Protein AF-M0JNB5-F1 (afdb_monomer_lite)

Structure (mmCIF, N/CA/C/O backbone):
data_AF-M0JNB5-F1
#
_entry.id   AF-M0JNB5-F1
#
loop_
_atom_site.group_PDB
_atom_site.id
_atom_site.type_symbol
_atom_site.label_atom_id
_atom_site.label_alt_id
_atom_site.label_comp_id
_atom_site.label_asym_id
_atom_site.label_entity_id
_atom_site.label_seq_id
_atom_site.pdbx_PDB_ins_code
_atom_site.Cartn_x
_atom_site.Cartn_y
_atom_site.Cartn_z
_atom_site.occupancy
_atom_site.B_iso_or_equiv
_atom_site.auth_seq_id
_atom_site.auth_comp_id
_atom_site.auth_asym_id
_atom_site.auth_atom_id
_atom_site.pdbx_PDB_model_num
ATOM 1 N N . MET A 1 1 ? -18.465 4.168 11.936 1.00 46.94 1 MET A N 1
ATOM 2 C CA . MET A 1 1 ? -18.415 2.933 11.136 1.00 46.94 1 MET A CA 1
ATOM 3 C C . MET A 1 1 ? -16.996 2.446 11.278 1.00 46.94 1 MET A C 1
ATOM 5 O O . MET A 1 1 ? -16.100 3.207 10.943 1.00 46.94 1 MET A O 1
ATOM 9 N N . GLU A 1 2 ? -16.796 1.305 11.925 1.00 52.59 2 GLU A N 1
ATOM 10 C CA . GLU A 1 2 ? -15.482 0.664 11.944 1.00 52.59 2 GLU A CA 1
ATOM 11 C C . GLU A 1 2 ? -15.252 0.163 10.519 1.00 52.59 2 GLU A C 1
ATOM 13 O O . GLU A 1 2 ? -16.065 -0.601 10.000 1.00 52.59 2 GLU A O 1
ATOM 18 N N . VAL A 1 3 ? -14.272 0.740 9.828 1.00 64.19 3 VAL A N 1
ATOM 19 C CA . VAL A 1 3 ? -13.905 0.289 8.489 1.00 64.19 3 VAL A CA 1
ATOM 20 C C . VAL A 1 3 ? -13.095 -0.982 8.684 1.00 64.19 3 VAL A C 1
ATOM 22 O O . VAL A 1 3 ? -12.082 -0.961 9.383 1.00 64.19 3 VAL A O 1
ATOM 25 N N . ASP A 1 4 ? -13.542 -2.085 8.089 1.00 90.12 4 ASP A N 1
ATOM 26 C CA . ASP A 1 4 ? -12.730 -3.293 8.039 1.00 90.12 4 ASP A CA 1
ATOM 27 C C . ASP A 1 4 ? -11.461 -2.988 7.222 1.00 90.12 4 ASP A C 1
ATOM 29 O O . ASP A 1 4 ? -11.529 -2.538 6.073 1.00 90.12 4 ASP A O 1
ATOM 33 N N . LEU A 1 5 ? -10.284 -3.168 7.831 1.00 91.94 5 LEU A N 1
ATOM 34 C CA . LEU A 1 5 ? -9.007 -2.864 7.184 1.00 91.94 5 LEU A CA 1
ATOM 35 C C . LEU A 1 5 ? -8.784 -3.710 5.926 1.00 91.94 5 LEU A C 1
ATOM 37 O O . LEU A 1 5 ? -8.102 -3.248 5.007 1.00 91.94 5 LEU A O 1
ATOM 41 N N . LEU A 1 6 ? -9.334 -4.924 5.865 1.00 94.56 6 LEU A N 1
ATOM 42 C CA . LEU A 1 6 ? -9.266 -5.762 4.676 1.00 94.56 6 LEU A CA 1
ATOM 43 C C . LEU A 1 6 ? -10.093 -5.144 3.547 1.00 94.56 6 LEU A C 1
ATOM 45 O O . LEU A 1 6 ? -9.531 -4.878 2.481 1.00 94.56 6 LEU A O 1
ATOM 49 N N . ASP A 1 7 ? -11.360 -4.807 3.807 1.00 93.88 7 ASP A N 1
ATOM 50 C CA . ASP A 1 7 ? -12.240 -4.136 2.836 1.00 93.88 7 ASP A CA 1
ATOM 51 C C . ASP A 1 7 ? -11.614 -2.824 2.341 1.00 93.88 7 ASP A C 1
ATOM 53 O O . ASP A 1 7 ? -11.597 -2.520 1.141 1.00 93.88 7 ASP A O 1
ATOM 57 N N . PHE A 1 8 ? -11.024 -2.053 3.260 1.00 93.94 8 PHE A N 1
ATOM 58 C CA . PHE A 1 8 ? -10.293 -0.837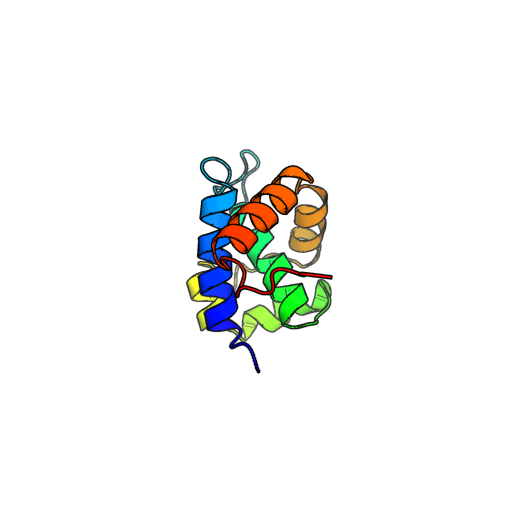 2.924 1.00 93.94 8 PHE A CA 1
ATOM 59 C C . PHE A 1 8 ? -9.127 -1.115 1.977 1.00 93.94 8 PHE A C 1
ATOM 61 O O . PHE A 1 8 ? -8.973 -0.422 0.969 1.00 93.94 8 PHE A O 1
ATOM 68 N N . VAL A 1 9 ? -8.283 -2.105 2.278 1.00 95.94 9 VAL A N 1
ATOM 69 C CA . VAL A 1 9 ? -7.106 -2.433 1.460 1.00 95.94 9 VAL A CA 1
ATOM 70 C C . VAL A 1 9 ? -7.526 -2.936 0.081 1.00 95.94 9 VAL A C 1
ATOM 72 O O . VAL A 1 9 ? -6.900 -2.552 -0.915 1.00 95.94 9 VAL A O 1
ATOM 75 N N . GLU A 1 10 ? -8.585 -3.737 -0.013 1.00 96.00 10 GLU A N 1
ATOM 76 C CA . GLU A 1 10 ? -9.132 -4.209 -1.288 1.00 96.00 10 GLU A CA 1
ATOM 77 C C . GLU A 1 10 ? -9.634 -3.048 -2.151 1.00 96.00 10 GLU A C 1
ATOM 79 O O . GLU A 1 10 ? -9.214 -2.897 -3.311 1.00 96.00 10 GLU A O 1
ATOM 84 N N . GLN A 1 11 ? -10.449 -2.165 -1.571 1.00 94.69 11 GLN A N 1
ATOM 85 C CA . GLN A 1 11 ? -10.980 -1.003 -2.276 1.00 94.69 11 GLN A CA 1
ATOM 86 C C . GLN A 1 11 ? -9.875 -0.013 -2.656 1.00 94.69 11 GLN A C 1
ATOM 88 O O . GLN A 1 11 ? -9.812 0.476 -3.791 1.00 94.69 11 GLN A O 1
ATOM 93 N N . CYS A 1 12 ? -8.947 0.247 -1.734 1.00 95.12 12 CYS A N 1
ATOM 94 C CA . CYS A 1 12 ? -7.796 1.111 -1.958 1.00 95.12 12 CYS A CA 1
ATOM 95 C C . CYS A 1 12 ? -6.918 0.565 -3.088 1.00 95.12 12 CYS A C 1
ATOM 97 O O . CYS A 1 12 ? -6.527 1.310 -3.988 1.00 95.12 12 CYS A O 1
ATOM 99 N N . ARG A 1 13 ? -6.657 -0.747 -3.120 1.00 96.38 13 ARG A N 1
ATOM 100 C CA . ARG A 1 13 ? -5.918 -1.396 -4.212 1.00 96.38 13 ARG A CA 1
ATOM 101 C C . ARG A 1 13 ? -6.586 -1.148 -5.561 1.00 96.38 13 ARG A C 1
ATOM 103 O O . ARG A 1 13 ? -5.875 -0.844 -6.524 1.00 96.38 13 ARG A O 1
ATOM 110 N N . HIS A 1 14 ? -7.909 -1.284 -5.657 1.00 95.19 14 HIS A N 1
ATOM 111 C CA . HIS A 1 14 ? -8.635 -1.022 -6.902 1.00 95.19 14 HIS A CA 1
ATOM 112 C C . HIS A 1 14 ? -8.473 0.441 -7.344 1.00 95.19 14 HIS A C 1
ATOM 114 O O . HIS A 1 14 ? -8.007 0.709 -8.456 1.00 95.19 14 HIS A O 1
ATOM 120 N N . LEU A 1 15 ? -8.746 1.375 -6.431 1.00 94.38 15 LEU A N 1
ATOM 121 C CA . LEU A 1 15 ? -8.621 2.820 -6.636 1.00 94.38 15 LEU A CA 1
ATOM 122 C C . LEU A 1 15 ? -7.223 3.242 -7.087 1.00 94.38 15 LEU A C 1
ATOM 124 O O . LEU A 1 15 ? -7.059 3.975 -8.063 1.00 94.38 15 LEU A O 1
ATOM 128 N N . VAL A 1 16 ? -6.194 2.759 -6.395 1.00 95.25 16 VAL A N 1
ATOM 129 C CA . VAL A 1 16 ? -4.796 3.082 -6.681 1.00 95.25 16 VAL A CA 1
ATOM 130 C C . VAL A 1 16 ? -4.382 2.547 -8.047 1.00 95.25 16 VAL A C 1
ATOM 132 O O . VAL A 1 16 ? -3.724 3.260 -8.808 1.00 95.25 16 VAL A O 1
ATOM 135 N N . LYS A 1 17 ? -4.762 1.312 -8.395 1.00 95.31 17 LYS A N 1
ATOM 136 C CA . LYS A 1 17 ? -4.455 0.750 -9.719 1.00 95.31 17 LYS A CA 1
ATOM 137 C C . LYS A 1 17 ? -5.143 1.542 -10.830 1.00 95.31 17 LYS A C 1
ATOM 139 O O . LYS A 1 17 ? -4.491 1.853 -11.827 1.00 95.31 17 LYS A O 1
ATOM 144 N N . GLN A 1 18 ? -6.401 1.932 -10.632 1.00 94.00 18 GLN A N 1
ATOM 145 C CA . GLN A 1 18 ? -7.131 2.790 -11.565 1.00 94.00 18 GLN A CA 1
ATOM 146 C C . GLN A 1 18 ? -6.461 4.167 -11.715 1.00 94.00 18 GLN A C 1
ATOM 148 O O . GLN A 1 18 ? -6.238 4.623 -12.834 1.00 94.00 18 GLN A O 1
ATOM 153 N N . ALA A 1 19 ? -6.078 4.804 -10.606 1.00 92.56 19 ALA A N 1
ATOM 154 C CA . ALA A 1 19 ? -5.448 6.125 -10.600 1.00 92.56 19 ALA A CA 1
ATOM 155 C C . ALA A 1 19 ? -4.048 6.134 -11.242 1.00 92.56 19 ALA A C 1
ATOM 157 O O . ALA A 1 19 ? -3.671 7.099 -11.908 1.00 92.56 19 ALA A O 1
ATOM 158 N N . LEU A 1 20 ? -3.260 5.073 -11.045 1.00 92.00 20 LEU A N 1
ATOM 159 C CA . LEU A 1 20 ? -1.902 4.975 -11.584 1.00 92.00 20 LEU A CA 1
ATOM 160 C C . LEU A 1 20 ? -1.867 4.505 -13.044 1.00 92.00 20 LEU A C 1
ATOM 162 O O . LEU A 1 20 ? -0.917 4.841 -13.761 1.00 92.00 20 LEU A O 1
ATOM 166 N N . GLY A 1 21 ? -2.851 3.720 -13.489 1.00 92.12 21 GLY A N 1
ATOM 167 C CA . GLY A 1 21 ? -2.884 3.133 -14.830 1.00 92.12 21 GLY A CA 1
ATOM 168 C C . GLY A 1 21 ? -1.566 2.430 -15.175 1.00 92.12 21 GLY A C 1
ATOM 169 O O . GLY A 1 21 ? -1.056 1.611 -14.410 1.00 92.12 21 GLY A O 1
ATOM 170 N N . LYS A 1 22 ? -0.942 2.817 -16.296 1.00 91.75 22 LYS A N 1
ATOM 171 C CA . LYS A 1 22 ? 0.357 2.273 -16.749 1.00 91.75 22 LYS A CA 1
ATOM 172 C C . LYS A 1 22 ? 1.526 2.482 -15.775 1.00 91.75 22 LYS A C 1
ATOM 174 O O . LYS A 1 22 ? 2.574 1.870 -15.938 1.00 91.75 22 LYS A O 1
ATOM 179 N N . HIS A 1 23 ? 1.377 3.353 -14.778 1.00 89.75 23 HIS A N 1
ATOM 180 C CA . HIS A 1 23 ? 2.405 3.638 -13.776 1.00 89.75 23 HIS A CA 1
ATOM 181 C C . HIS A 1 23 ? 2.267 2.799 -12.498 1.00 89.75 23 HIS A C 1
ATOM 183 O O . HIS A 1 23 ? 2.992 3.057 -11.536 1.00 89.75 23 HIS A O 1
ATOM 189 N N . ALA A 1 24 ? 1.332 1.843 -12.455 1.00 91.81 24 ALA A N 1
ATOM 190 C CA . ALA A 1 24 ? 1.072 1.028 -11.271 1.00 91.81 24 ALA A CA 1
ATOM 191 C C . ALA A 1 24 ? 2.190 0.018 -10.968 1.00 91.81 24 ALA A C 1
ATOM 193 O O . ALA A 1 24 ? 2.386 -0.318 -9.802 1.00 91.81 24 ALA A O 1
ATOM 194 N N . GLY 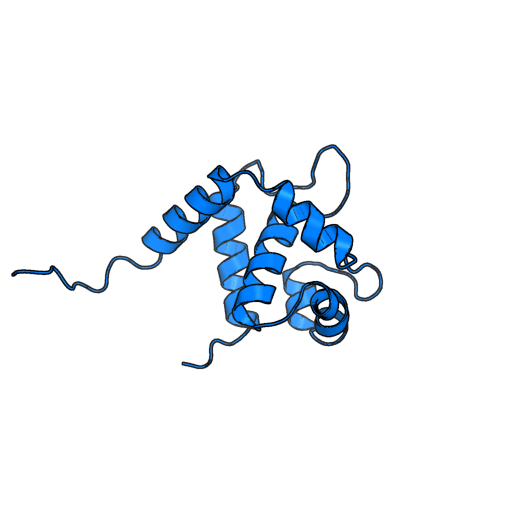A 1 25 ? 2.896 -0.460 -11.996 1.00 90.38 25 GLY A N 1
ATOM 195 C CA . GLY A 1 25 ? 3.873 -1.547 -11.907 1.00 90.38 25 GLY A CA 1
ATOM 196 C C . GLY A 1 25 ? 5.150 -1.231 -11.124 1.00 90.38 25 GLY A C 1
ATOM 197 O O . GLY A 1 25 ? 5.262 -0.220 -10.421 1.00 90.38 25 GLY A O 1
ATOM 198 N N . GLU A 1 26 ? 6.114 -2.140 -11.236 1.00 87.25 26 GLU A N 1
ATOM 199 C CA . GLU A 1 26 ? 7.438 -2.005 -10.629 1.00 87.25 26 GLU A CA 1
ATOM 200 C C . GLU A 1 26 ? 8.199 -0.808 -11.209 1.00 87.25 26 GLU A C 1
ATOM 202 O O . GLU A 1 26 ? 8.090 -0.504 -12.403 1.00 87.25 26 GLU A O 1
ATOM 207 N N . PRO A 1 27 ? 8.941 -0.063 -10.372 1.00 80.06 27 PRO A N 1
ATOM 208 C CA . PRO A 1 27 ? 9.815 0.980 -10.874 1.00 80.06 27 PRO A CA 1
ATOM 209 C C . PRO A 1 27 ? 10.959 0.358 -11.687 1.00 80.06 27 PRO A C 1
ATOM 211 O O . PRO A 1 27 ? 11.427 -0.734 -11.388 1.00 80.06 27 PRO A O 1
ATOM 214 N N . ALA A 1 28 ? 11.479 1.099 -12.669 1.00 76.06 28 ALA A N 1
ATOM 215 C CA . ALA A 1 28 ? 12.613 0.651 -13.486 1.00 76.06 28 ALA A CA 1
ATOM 216 C C . ALA A 1 28 ? 13.888 0.353 -12.666 1.00 76.06 28 ALA A C 1
ATOM 218 O O . ALA A 1 28 ? 14.767 -0.360 -13.129 1.00 76.06 28 ALA A O 1
ATOM 219 N N . SER A 1 29 ? 13.981 0.890 -11.446 1.00 74.69 29 SER A N 1
ATOM 220 C CA . SER A 1 29 ? 15.056 0.621 -10.487 1.00 74.69 29 SER A CA 1
ATOM 221 C C . SER A 1 29 ? 14.910 -0.709 -9.731 1.00 74.69 29 SER A C 1
ATOM 223 O O . SER A 1 29 ? 15.739 -0.990 -8.871 1.00 74.69 29 SER A O 1
ATOM 225 N N . GLY A 1 30 ? 13.847 -1.480 -9.981 1.00 79.38 30 GLY A N 1
ATOM 226 C CA . GLY A 1 30 ? 13.490 -2.673 -9.210 1.00 79.38 30 GLY A CA 1
ATOM 227 C C . GLY A 1 30 ? 12.837 -2.364 -7.854 1.00 79.38 30 GLY A C 1
ATOM 228 O O . GLY A 1 30 ? 12.821 -1.219 -7.388 1.00 79.38 30 GLY A O 1
ATOM 229 N N . GLY A 1 31 ? 12.283 -3.404 -7.225 1.00 85.69 31 GLY A N 1
ATOM 230 C CA . GLY A 1 31 ? 11.564 -3.338 -5.947 1.00 85.69 31 GLY A CA 1
ATOM 231 C C . GLY A 1 31 ? 10.042 -3.392 -6.104 1.00 85.69 31 GLY A C 1
ATOM 232 O O . GLY A 1 31 ? 9.518 -3.680 -7.176 1.00 85.69 31 GLY A O 1
ATOM 233 N N . PHE A 1 32 ? 9.312 -3.109 -5.022 1.00 90.75 32 PHE A N 1
ATOM 234 C CA . PHE A 1 32 ? 7.856 -3.255 -5.009 1.00 90.75 32 PHE A CA 1
ATOM 235 C C . PHE A 1 32 ? 7.150 -2.338 -6.017 1.00 90.75 32 PHE A C 1
ATOM 237 O O . PHE A 1 32 ? 7.513 -1.176 -6.223 1.00 90.75 32 PHE A O 1
ATOM 244 N N . ALA A 1 33 ? 6.067 -2.859 -6.596 1.00 93.19 33 ALA A N 1
ATOM 245 C CA . ALA A 1 33 ? 5.195 -2.099 -7.476 1.00 93.19 33 ALA A CA 1
ATOM 246 C C . ALA A 1 33 ? 4.690 -0.812 -6.809 1.00 93.19 33 ALA A C 1
ATOM 248 O O . ALA A 1 33 ? 4.337 -0.793 -5.625 1.00 93.19 33 ALA A O 1
ATOM 249 N N . ARG A 1 34 ? 4.605 0.274 -7.586 1.00 92.50 34 ARG A N 1
ATOM 250 C CA . ARG A 1 34 ? 4.202 1.593 -7.076 1.00 92.50 34 ARG A CA 1
ATOM 251 C C . ARG A 1 34 ? 2.842 1.550 -6.391 1.00 92.50 34 ARG A C 1
ATOM 253 O O . ARG A 1 34 ? 2.663 2.218 -5.376 1.00 92.50 34 ARG A O 1
ATOM 260 N N . TRP A 1 35 ? 1.906 0.754 -6.912 1.00 95.19 35 TRP A N 1
ATOM 261 C CA . TRP A 1 35 ? 0.588 0.608 -6.297 1.00 95.19 35 TRP A CA 1
ATOM 262 C C . TRP A 1 35 ? 0.671 0.045 -4.870 1.00 95.19 35 TRP A C 1
ATOM 264 O O . TRP A 1 35 ? -0.036 0.540 -4.001 1.00 95.19 35 TRP A O 1
ATOM 274 N N . LYS A 1 36 ? 1.576 -0.910 -4.596 1.00 95.69 36 LYS A N 1
ATOM 275 C CA . LYS A 1 36 ? 1.758 -1.478 -3.250 1.00 95.69 36 LYS A CA 1
ATOM 276 C C . LYS A 1 36 ? 2.208 -0.401 -2.26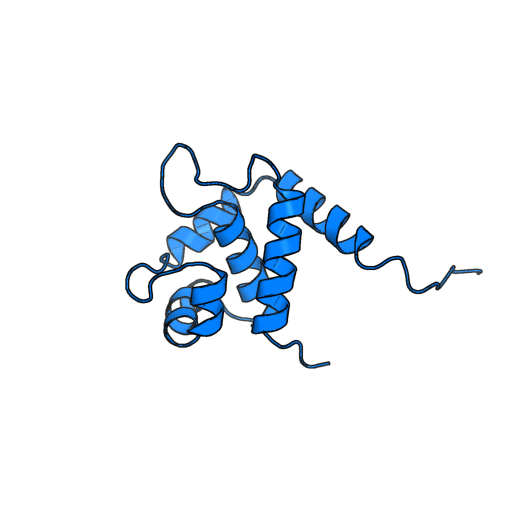9 1.00 95.69 36 LYS A C 1
ATOM 278 O O . LYS A 1 36 ? 1.646 -0.284 -1.190 1.00 95.69 36 LYS A O 1
ATOM 283 N N . HIS A 1 37 ? 3.167 0.437 -2.669 1.00 94.19 37 HIS A N 1
ATOM 284 C CA . HIS A 1 37 ? 3.625 1.552 -1.840 1.00 94.19 37 HIS A CA 1
ATOM 285 C C . HIS A 1 37 ? 2.502 2.534 -1.501 1.00 94.19 37 HIS A C 1
ATOM 287 O O . HIS A 1 37 ? 2.376 2.928 -0.349 1.00 94.19 37 HIS A O 1
ATOM 293 N N . VAL A 1 38 ? 1.674 2.911 -2.478 1.00 94.81 38 VAL A N 1
ATOM 294 C CA . VAL A 1 38 ? 0.554 3.835 -2.236 1.00 94.81 38 VAL A CA 1
ATOM 295 C C . VAL A 1 38 ? -0.474 3.213 -1.284 1.00 94.81 38 VAL A C 1
ATOM 297 O O . VAL A 1 38 ? -0.870 3.875 -0.331 1.00 94.81 38 VAL A O 1
ATOM 300 N N . VAL A 1 39 ? -0.844 1.940 -1.475 1.00 96.31 39 VAL A N 1
ATOM 301 C CA .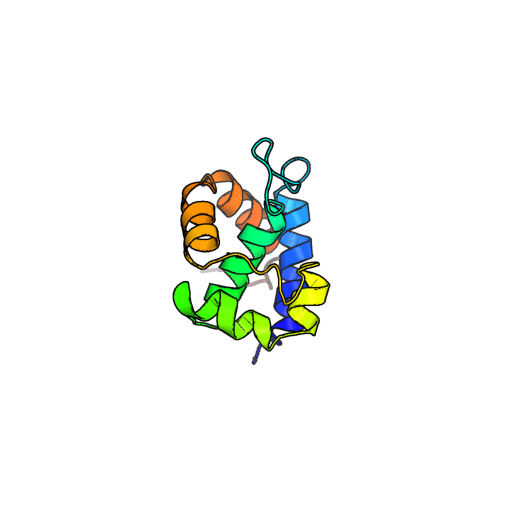 VAL A 1 39 ? -1.785 1.247 -0.573 1.00 96.31 39 VAL A CA 1
ATOM 302 C C . VAL A 1 39 ? -1.214 1.121 0.841 1.00 96.31 39 VAL A C 1
ATOM 304 O O . VAL A 1 39 ? -1.937 1.355 1.800 1.00 96.31 39 VAL A O 1
ATOM 307 N N . LEU A 1 40 ? 0.085 0.843 0.997 1.00 95.44 40 LEU A N 1
ATOM 308 C CA . LEU A 1 40 ? 0.743 0.814 2.310 1.00 95.44 40 LEU A CA 1
ATOM 309 C C . LEU A 1 40 ? 0.679 2.168 3.032 1.00 95.44 40 LEU A C 1
ATOM 311 O O . LEU A 1 40 ? 0.495 2.205 4.247 1.00 95.44 40 LEU A O 1
ATOM 315 N N . HIS A 1 41 ? 0.797 3.281 2.302 1.00 94.69 41 HIS A N 1
ATOM 316 C CA . HIS A 1 41 ? 0.622 4.618 2.883 1.00 94.69 41 HIS A CA 1
ATOM 317 C C . HIS A 1 41 ? -0.812 4.873 3.328 1.00 94.69 41 HIS A C 1
ATOM 319 O O . HIS A 1 41 ? -1.017 5.437 4.399 1.00 94.69 41 HIS A O 1
ATOM 325 N N . CYS A 1 42 ? -1.787 4.451 2.525 1.00 94.44 42 CYS A N 1
ATOM 326 C CA . CYS A 1 42 ? -3.201 4.540 2.873 1.00 94.44 42 CYS A CA 1
ATOM 327 C C . CYS A 1 42 ? -3.528 3.680 4.101 1.00 94.44 42 CYS A C 1
ATOM 329 O O . CYS A 1 42 ? -4.106 4.198 5.048 1.00 94.44 42 CYS A O 1
ATOM 331 N N . LEU A 1 43 ? -3.075 2.422 4.137 1.00 94.81 43 LEU A N 1
ATOM 332 C CA . LEU A 1 43 ? -3.252 1.511 5.273 1.00 94.81 43 LEU A CA 1
ATOM 333 C C . LEU A 1 43 ? -2.659 2.093 6.558 1.00 94.81 43 LEU A C 1
ATOM 335 O O . LEU A 1 43 ? -3.285 2.037 7.607 1.00 94.81 43 LEU A O 1
ATOM 339 N N . ARG A 1 44 ? -1.461 2.682 6.479 1.00 95.00 44 ARG A N 1
ATOM 340 C CA . ARG A 1 44 ? -0.819 3.338 7.624 1.00 95.00 44 ARG A CA 1
ATOM 341 C C . ARG A 1 44 ? -1.665 4.475 8.196 1.00 95.00 44 ARG A C 1
ATOM 343 O O . ARG A 1 44 ? -1.684 4.666 9.409 1.00 95.00 44 ARG A O 1
ATOM 350 N N . LEU A 1 45 ? -2.290 5.264 7.323 1.00 93.3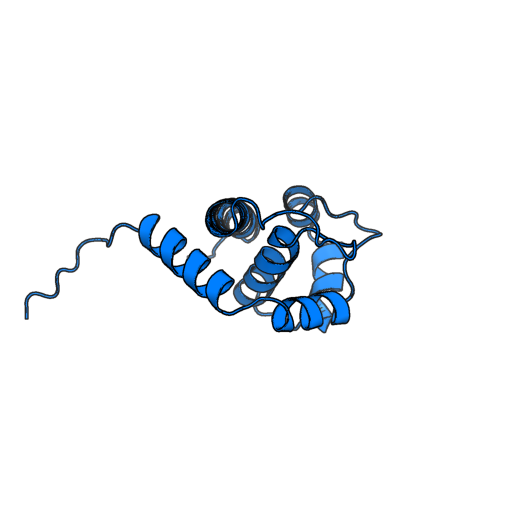8 45 LEU A N 1
ATOM 351 C CA . LEU A 1 45 ? -3.156 6.369 7.729 1.00 93.38 45 LEU A CA 1
ATOM 352 C C . LEU A 1 45 ? -4.467 5.859 8.334 1.00 93.38 45 LEU A C 1
ATOM 354 O O . LEU A 1 45 ? -4.882 6.404 9.349 1.00 93.38 45 LEU A O 1
ATOM 358 N N . GLU A 1 46 ? -5.060 4.816 7.751 1.00 92.94 46 GLU A N 1
ATOM 359 C CA . GLU A 1 46 ? -6.315 4.216 8.222 1.00 92.94 46 GLU A CA 1
ATOM 360 C C . GLU A 1 46 ? -6.147 3.506 9.576 1.00 92.94 46 GLU A C 1
ATOM 362 O O . GLU A 1 46 ? -6.863 3.797 10.525 1.00 92.94 46 GLU A O 1
ATOM 367 N N . ASP A 1 47 ? -5.133 2.645 9.708 1.00 93.06 47 ASP A N 1
ATOM 368 C CA . ASP A 1 47 ? -4.819 1.911 10.947 1.00 93.06 47 ASP A CA 1
ATOM 369 C C . ASP A 1 47 ? -4.101 2.790 12.000 1.00 93.06 47 ASP A C 1
ATOM 371 O O . ASP A 1 47 ? -3.788 2.342 13.101 1.00 93.06 47 ASP A O 1
ATOM 375 N N . GLY A 1 48 ? -3.802 4.055 11.678 1.00 93.69 48 GLY A N 1
ATOM 376 C CA . GLY A 1 48 ? -3.319 5.046 12.645 1.00 93.69 48 GLY A CA 1
ATOM 377 C C . GLY A 1 48 ? -1.941 4.763 13.259 1.00 93.69 48 GLY A C 1
ATOM 378 O O . GLY A 1 48 ? -1.712 5.103 14.419 1.00 93.69 48 GLY A O 1
ATOM 379 N N . HIS A 1 49 ? -1.008 4.164 12.509 1.00 92.75 49 HIS A N 1
ATOM 380 C CA . HIS A 1 49 ? 0.312 3.769 13.027 1.00 92.75 49 HIS A CA 1
ATOM 381 C C . HIS A 1 49 ? 1.500 4.509 12.379 1.00 92.75 49 HIS A C 1
ATOM 383 O O . HIS A 1 49 ? 1.404 5.183 11.344 1.00 92.75 49 HIS A O 1
ATOM 389 N N . SER A 1 50 ? 2.673 4.409 13.006 1.00 93.62 50 SER A N 1
ATOM 390 C CA . SER A 1 50 ? 3.915 5.012 12.508 1.00 93.62 50 SER A CA 1
ATOM 391 C C . SER A 1 50 ? 4.588 4.151 11.437 1.00 93.62 50 SER A C 1
ATOM 393 O O . SER A 1 50 ? 4.455 2.933 11.428 1.00 93.62 50 SER A O 1
ATOM 395 N N . TYR A 1 51 ? 5.419 4.746 10.574 1.00 91.94 51 TYR A N 1
ATOM 396 C CA . TYR A 1 51 ? 6.180 3.977 9.574 1.00 91.94 51 TYR A CA 1
ATOM 397 C C . TYR A 1 51 ? 6.975 2.806 10.172 1.00 91.94 51 TYR A C 1
ATOM 399 O O . TYR A 1 51 ? 7.086 1.758 9.543 1.00 91.94 51 TYR A O 1
ATOM 407 N N . ARG A 1 52 ? 7.527 2.977 11.382 1.00 93.31 52 ARG A N 1
ATOM 408 C CA . ARG A 1 52 ? 8.320 1.945 12.070 1.00 93.31 52 ARG A CA 1
ATOM 409 C C . ARG A 1 52 ? 7.482 0.736 12.481 1.00 93.31 52 ARG A C 1
ATOM 411 O O . ARG A 1 52 ? 8.009 -0.369 12.548 1.00 93.31 52 ARG A O 1
ATOM 418 N N . GLU A 1 53 ? 6.198 0.939 12.749 1.00 94.88 53 GLU A N 1
ATOM 419 C CA . GLU A 1 53 ? 5.280 -0.130 13.135 1.00 94.88 53 GLU A CA 1
ATOM 420 C C . GLU A 1 53 ? 4.737 -0.893 11.926 1.00 94.88 53 GLU A C 1
ATOM 422 O O . GLU A 1 53 ? 4.379 -2.061 12.072 1.00 94.88 53 GLU A O 1
ATOM 427 N N . THR A 1 54 ? 4.719 -0.279 10.736 1.00 93.75 54 THR A N 1
ATOM 428 C CA . THR A 1 54 ? 4.098 -0.857 9.534 1.00 93.75 54 THR A CA 1
ATOM 429 C C . THR A 1 54 ? 4.606 -2.265 9.203 1.00 93.75 54 THR A C 1
ATOM 431 O O . THR A 1 54 ? 3.771 -3.164 9.080 1.00 93.75 54 THR A O 1
ATOM 434 N N . PRO A 1 55 ? 5.927 -2.540 9.126 1.00 93.12 55 PRO A N 1
ATOM 435 C CA . PRO A 1 55 ? 6.399 -3.887 8.799 1.00 93.12 55 PRO A CA 1
ATOM 436 C C . PRO A 1 55 ? 6.015 -4.912 9.871 1.00 93.12 55 PRO A C 1
ATOM 438 O O . PRO A 1 55 ? 5.627 -6.032 9.551 1.00 93.12 55 PRO A O 1
ATOM 441 N N . ASN A 1 56 ? 6.076 -4.532 11.152 1.00 93.19 56 ASN A N 1
ATOM 442 C CA . ASN A 1 56 ? 5.724 -5.427 12.253 1.00 93.19 56 ASN A CA 1
ATOM 443 C C . ASN A 1 56 ? 4.230 -5.750 12.280 1.00 93.19 56 ASN A C 1
ATOM 445 O O . ASN A 1 56 ? 3.877 -6.897 12.529 1.00 93.19 56 ASN A O 1
ATOM 449 N N . ARG A 1 57 ? 3.356 -4.787 11.981 1.00 93.19 57 ARG A N 1
ATOM 450 C CA . ARG A 1 57 ? 1.909 -5.023 11.872 1.00 93.19 57 ARG A CA 1
ATOM 451 C C . ARG A 1 57 ? 1.580 -5.943 10.700 1.00 93.19 57 ARG A C 1
ATOM 453 O O . ARG A 1 57 ? 0.886 -6.942 10.882 1.00 93.19 57 ARG A O 1
ATOM 460 N N . LEU A 1 58 ? 2.188 -5.701 9.536 1.00 93.94 58 LEU A N 1
ATOM 461 C CA . LEU A 1 58 ? 2.029 -6.559 8.357 1.00 93.94 58 LEU A CA 1
ATOM 462 C C . LEU A 1 58 ? 2.437 -8.016 8.612 1.00 93.94 58 LEU A C 1
ATOM 464 O O . LEU A 1 58 ? 1.855 -8.911 8.005 1.00 93.94 58 LEU A O 1
ATOM 468 N N . LYS A 1 59 ? 3.376 -8.302 9.529 1.00 93.62 59 LYS A N 1
ATOM 469 C CA . LYS A 1 59 ? 3.729 -9.687 9.917 1.00 93.62 59 LYS A CA 1
ATOM 470 C C . LYS A 1 59 ? 2.571 -10.472 10.536 1.00 93.62 59 LYS A C 1
ATOM 472 O O . LYS A 1 59 ? 2.594 -11.703 10.470 1.00 93.62 59 LYS A O 1
ATOM 477 N N . TYR A 1 60 ? 1.556 -9.802 11.069 1.00 92.75 60 TYR A N 1
ATOM 478 C CA . TYR A 1 60 ? 0.397 -10.447 11.690 1.00 92.75 60 TYR A CA 1
ATOM 479 C C . TYR A 1 60 ? -0.877 -10.359 10.838 1.00 92.75 60 TYR A C 1
ATOM 481 O O . TYR A 1 60 ? -1.830 -11.079 11.108 1.00 92.75 60 TYR A O 1
ATOM 489 N N . MET A 1 61 ? -0.881 -9.552 9.773 1.00 94.50 61 MET A N 1
ATOM 490 C CA . MET A 1 61 ? -2.044 -9.333 8.905 1.00 94.50 61 MET A CA 1
ATOM 491 C C . MET A 1 61 ? -1.952 -10.180 7.627 1.00 94.50 61 MET A C 1
ATOM 493 O O . MET A 1 61 ? -1.595 -9.674 6.563 1.00 94.50 61 MET A O 1
ATOM 497 N N . ALA A 1 62 ? -2.216 -11.486 7.737 1.00 95.00 62 ALA A N 1
ATOM 498 C CA . ALA A 1 62 ? -2.048 -12.423 6.620 1.00 95.00 62 ALA A CA 1
ATOM 499 C C . ALA A 1 62 ? -2.897 -12.049 5.392 1.00 95.00 62 ALA A C 1
ATOM 501 O O . ALA A 1 62 ? -2.351 -11.921 4.302 1.00 95.00 62 ALA A O 1
ATOM 502 N N . GLU A 1 63 ? -4.181 -11.755 5.583 1.00 95.38 63 GLU A N 1
ATOM 503 C CA . GLU A 1 63 ? -5.101 -11.426 4.485 1.00 95.38 63 GLU A CA 1
ATOM 504 C C . GLU A 1 63 ? -4.696 -10.129 3.765 1.00 95.38 63 GLU A C 1
ATOM 506 O O . GLU A 1 63 ? -4.651 -10.070 2.538 1.00 95.38 63 GLU A O 1
ATOM 511 N N . ILE A 1 64 ? -4.276 -9.103 4.513 1.00 95.88 64 ILE A N 1
ATOM 512 C CA . ILE A 1 64 ? -3.762 -7.852 3.932 1.00 95.88 64 ILE A CA 1
ATOM 513 C C . ILE A 1 64 ? -2.487 -8.108 3.117 1.00 95.88 64 ILE A C 1
ATOM 515 O O . ILE A 1 64 ? -2.317 -7.532 2.037 1.00 95.88 64 ILE A O 1
ATOM 519 N N . ARG A 1 65 ? -1.581 -8.973 3.597 1.00 96.00 65 ARG A N 1
ATOM 520 C CA . ARG A 1 65 ? -0.396 -9.364 2.819 1.00 96.00 65 ARG A CA 1
ATOM 521 C C . ARG A 1 65 ? -0.782 -10.077 1.530 1.00 96.00 65 ARG A C 1
ATOM 523 O O . ARG A 1 65 ? -0.196 -9.758 0.497 1.00 96.00 65 ARG A O 1
ATOM 530 N N . ASP A 1 66 ? -1.772 -10.961 1.567 1.00 96.06 66 ASP A N 1
ATOM 531 C CA . ASP A 1 66 ? -2.246 -11.686 0.386 1.00 96.06 66 ASP A CA 1
ATOM 532 C C . ASP A 1 66 ? -2.841 -10.723 -0.650 1.00 96.06 66 ASP A C 1
ATOM 534 O O . ASP A 1 66 ? -2.484 -10.771 -1.833 1.00 96.06 66 ASP A O 1
ATOM 538 N N . VAL A 1 67 ? -3.643 -9.742 -0.217 1.00 96.31 67 VAL A N 1
ATOM 539 C CA . VAL A 1 67 ? -4.174 -8.690 -1.106 1.00 96.31 67 VAL A CA 1
ATOM 540 C C . VAL A 1 67 ? -3.052 -7.845 -1.719 1.00 96.31 67 VAL A C 1
ATOM 542 O O . VAL A 1 67 ? -3.130 -7.456 -2.894 1.00 96.31 67 VAL A O 1
ATOM 545 N N . LEU A 1 68 ? -1.990 -7.567 -0.961 1.00 94.50 68 LEU A N 1
ATOM 546 C CA . LEU A 1 68 ? -0.807 -6.846 -1.438 1.00 94.50 68 LEU A CA 1
ATOM 547 C C . LEU A 1 68 ? 0.166 -7.735 -2.235 1.00 94.50 68 LEU A C 1
ATOM 549 O O . LEU A 1 68 ? 1.074 -7.208 -2.886 1.00 94.50 68 LEU A O 1
ATOM 553 N N . GLY A 1 69 ? -0.013 -9.057 -2.220 1.00 94.75 69 GLY A N 1
ATOM 554 C CA . GLY A 1 69 ? 0.941 -10.035 -2.743 1.00 94.75 69 GLY A CA 1
ATOM 555 C C . GLY A 1 69 ? 2.329 -9.852 -2.130 1.00 94.75 69 GLY A C 1
ATOM 556 O O . GLY A 1 69 ? 3.296 -9.664 -2.872 1.00 94.75 69 GLY A O 1
ATOM 557 N N . LEU A 1 70 ? 2.405 -9.747 -0.803 1.00 94.12 70 LEU A N 1
ATOM 558 C CA . LEU A 1 70 ? 3.649 -9.621 -0.044 1.00 94.12 70 LEU A CA 1
ATOM 559 C C . LEU A 1 70 ? 3.951 -10.929 0.679 1.00 94.12 70 LEU A C 1
ATOM 561 O O . LEU A 1 70 ? 3.078 -11.485 1.341 1.00 94.12 70 LEU A O 1
ATOM 565 N N . ASP A 1 71 ? 5.202 -11.371 0.604 1.00 92.94 71 ASP A N 1
ATOM 566 C CA . ASP A 1 71 ? 5.673 -12.467 1.442 1.00 92.94 71 ASP A CA 1
ATOM 567 C C . ASP A 1 71 ? 5.848 -11.973 2.890 1.00 92.94 71 ASP A C 1
ATOM 569 O O . ASP A 1 71 ? 6.168 -10.807 3.136 1.00 92.94 71 ASP A O 1
ATOM 573 N N . ARG A 1 72 ? 5.627 -12.857 3.865 1.00 91.88 72 ARG A N 1
ATOM 574 C CA . ARG A 1 72 ? 5.855 -12.569 5.287 1.00 91.88 72 ARG A CA 1
ATOM 575 C C . ARG A 1 72 ? 7.328 -12.266 5.576 1.00 91.88 72 ARG A C 1
ATOM 577 O O . ARG A 1 72 ? 7.599 -11.443 6.455 1.00 91.88 72 ARG A O 1
ATOM 584 N N . ASP A 1 73 ? 8.236 -12.920 4.860 1.00 91.50 73 ASP A N 1
ATOM 585 C CA . ASP A 1 73 ? 9.681 -12.821 5.065 1.00 91.50 73 ASP A CA 1
ATOM 586 C C . ASP A 1 73 ? 10.342 -11.778 4.145 1.00 91.50 73 ASP A C 1
ATOM 588 O O . ASP A 1 73 ? 11.467 -11.357 4.410 1.00 91.50 73 ASP A O 1
ATOM 592 N N . ASP A 1 74 ? 9.618 -11.278 3.135 1.00 90.31 74 ASP A N 1
ATOM 593 C CA . ASP A 1 74 ? 10.050 -10.209 2.216 1.00 90.31 74 ASP A CA 1
ATOM 594 C C . ASP A 1 74 ? 9.158 -8.960 2.335 1.00 90.31 74 ASP A C 1
ATOM 596 O O . ASP A 1 74 ? 8.545 -8.470 1.381 1.00 90.31 74 ASP A O 1
ATOM 600 N N . LEU A 1 75 ? 9.038 -8.444 3.560 1.00 93.06 75 LEU A N 1
ATOM 601 C CA . LEU A 1 75 ? 8.306 -7.207 3.823 1.00 93.06 75 LEU A CA 1
ATOM 602 C C . LEU A 1 75 ? 9.196 -5.974 3.607 1.00 93.06 75 LEU A C 1
ATOM 604 O O . LEU A 1 75 ? 10.355 -5.961 4.028 1.00 93.06 75 LEU A O 1
ATOM 608 N N . PRO A 1 76 ? 8.657 -4.880 3.033 1.00 91.31 76 PRO A N 1
ATOM 609 C CA . PRO A 1 76 ? 9.408 -3.641 2.903 1.00 91.31 76 PRO A CA 1
ATOM 610 C C . PRO A 1 76 ? 9.764 -3.077 4.282 1.00 91.31 76 PRO A C 1
ATOM 612 O O . PRO A 1 76 ? 8.889 -2.861 5.119 1.00 91.31 76 PRO A O 1
ATOM 615 N N . ASP A 1 77 ? 11.044 -2.764 4.491 1.00 92.12 77 ASP A N 1
ATOM 616 C CA . ASP A 1 77 ? 11.487 -2.034 5.681 1.00 92.12 77 ASP A CA 1
ATOM 617 C C . ASP A 1 77 ? 10.807 -0.653 5.788 1.00 92.12 77 ASP A C 1
ATOM 619 O O . ASP A 1 77 ? 10.450 -0.028 4.780 1.00 92.12 77 ASP A O 1
ATOM 623 N N . TYR A 1 78 ? 10.676 -0.129 7.011 1.00 91.50 78 TYR A N 1
ATOM 624 C CA . TYR A 1 78 ? 10.047 1.171 7.254 1.00 91.50 78 TYR A CA 1
ATOM 625 C C . TYR A 1 78 ? 10.706 2.295 6.445 1.00 91.50 78 TYR A C 1
ATOM 627 O O . TYR A 1 78 ? 10.022 3.208 5.976 1.00 91.50 78 TYR A O 1
ATOM 635 N N . SER A 1 79 ? 12.027 2.233 6.244 1.00 91.38 79 SER A N 1
ATOM 636 C CA . SER A 1 79 ? 12.755 3.233 5.466 1.00 91.38 79 SER A CA 1
ATOM 637 C C . SER A 1 79 ? 12.417 3.156 3.976 1.00 91.38 79 SER A C 1
ATOM 639 O O . SER A 1 79 ? 12.348 4.189 3.308 1.00 91.38 79 SER A O 1
ATOM 641 N N . THR A 1 80 ? 12.135 1.959 3.458 1.00 91.81 80 THR A N 1
ATOM 642 C CA . THR A 1 80 ? 11.658 1.738 2.087 1.00 91.81 80 THR A CA 1
ATOM 643 C C . THR A 1 80 ? 10.275 2.344 1.896 1.00 91.81 80 THR A C 1
ATOM 645 O O . THR A 1 80 ? 10.048 3.054 0.911 1.00 91.81 80 THR A O 1
ATOM 648 N N . ILE A 1 81 ? 9.371 2.128 2.856 1.00 90.69 81 ILE A N 1
ATOM 649 C CA . ILE A 1 81 ? 8.026 2.716 2.850 1.00 90.69 81 ILE A CA 1
ATOM 650 C C . ILE A 1 81 ? 8.138 4.244 2.911 1.00 90.69 81 ILE A C 1
ATOM 652 O O . ILE A 1 81 ? 7.626 4.924 2.024 1.00 90.69 81 ILE A O 1
ATOM 656 N N . TYR A 1 82 ? 8.891 4.792 3.863 1.00 90.31 82 TYR A N 1
ATOM 657 C CA . TYR A 1 82 ? 9.094 6.237 4.002 1.00 90.31 82 TYR A CA 1
ATOM 658 C C . TYR A 1 82 ? 9.677 6.880 2.734 1.00 90.31 82 TYR A C 1
ATOM 660 O O . TYR A 1 82 ? 9.102 7.819 2.190 1.00 90.31 82 TYR A O 1
ATOM 668 N N . LYS A 1 83 ? 10.772 6.335 2.187 1.00 90.19 83 LYS A N 1
ATOM 669 C CA . LYS A 1 83 ? 11.384 6.852 0.949 1.00 90.19 83 LYS A CA 1
ATOM 670 C C . LYS A 1 83 ? 10.452 6.729 -0.253 1.00 90.19 83 LYS A C 1
ATOM 672 O O . LYS A 1 83 ? 10.546 7.523 -1.183 1.00 90.19 83 LYS A O 1
ATOM 677 N N . SER A 1 84 ? 9.570 5.727 -0.275 1.00 88.31 84 SER A N 1
ATOM 678 C CA . SER A 1 84 ? 8.579 5.624 -1.344 1.00 88.31 84 SER A CA 1
ATOM 679 C C . SER A 1 84 ? 7.605 6.800 -1.322 1.00 88.31 84 SER A C 1
ATOM 681 O O . SER A 1 84 ? 7.280 7.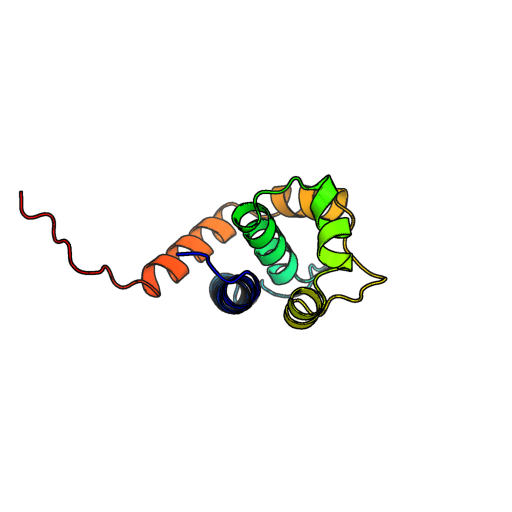284 -2.398 1.00 88.31 84 SER A O 1
ATOM 683 N N . PHE A 1 85 ? 7.218 7.306 -0.142 1.00 86.75 85 PHE A N 1
ATOM 684 C CA . PHE A 1 85 ? 6.350 8.482 -0.012 1.00 86.75 85 PHE A CA 1
ATOM 685 C C . PHE A 1 85 ? 6.959 9.708 -0.691 1.00 86.75 85 PHE A C 1
ATOM 687 O O . PHE A 1 85 ? 6.310 10.339 -1.517 1.00 86.75 85 PHE A O 1
ATOM 694 N N . ASP A 1 86 ? 8.230 9.985 -0.397 1.00 83.94 86 ASP A N 1
ATOM 695 C CA . ASP A 1 86 ? 8.974 11.115 -0.964 1.00 83.94 86 ASP A CA 1
ATOM 696 C C . ASP A 1 86 ? 9.077 11.033 -2.500 1.00 83.94 86 ASP A C 1
ATOM 698 O O . ASP A 1 86 ? 8.944 12.024 -3.217 1.00 83.94 86 ASP A O 1
ATOM 702 N N . ARG A 1 87 ? 9.204 9.814 -3.041 1.00 83.75 87 ARG A N 1
ATOM 703 C CA . ARG A 1 87 ? 9.213 9.578 -4.494 1.00 83.75 87 ARG A CA 1
ATOM 704 C C . ARG A 1 87 ? 7.835 9.705 -5.152 1.00 83.75 87 ARG A C 1
ATOM 706 O O . ARG A 1 87 ? 7.759 9.838 -6.381 1.00 83.75 87 ARG A O 1
ATOM 713 N N . LEU A 1 88 ? 6.737 9.617 -4.398 1.00 84.56 88 LEU A N 1
ATOM 714 C CA . LEU A 1 88 ? 5.390 9.750 -4.952 1.00 84.56 88 LEU A CA 1
ATOM 715 C C . LEU A 1 88 ? 5.113 11.218 -5.279 1.00 84.56 88 LEU A C 1
ATOM 717 O O . LEU A 1 88 ? 4.739 12.023 -4.433 1.00 84.56 88 LEU A O 1
ATOM 721 N N . ARG A 1 89 ? 5.253 11.566 -6.561 1.00 83.00 89 ARG A N 1
ATOM 722 C CA . ARG A 1 89 ? 4.914 12.907 -7.056 1.00 83.00 89 ARG A CA 1
ATOM 723 C C . ARG A 1 89 ? 3.450 13.255 -6.743 1.00 83.00 89 ARG A C 1
ATOM 725 O O . ARG A 1 89 ? 2.567 12.415 -6.907 1.00 83.00 89 ARG A O 1
ATOM 732 N N . MET A 1 90 ? 3.178 14.535 -6.469 1.00 90.19 90 MET A N 1
ATOM 733 C CA . MET A 1 90 ? 1.839 15.082 -6.169 1.00 90.19 90 MET A CA 1
ATOM 734 C C . MET A 1 90 ? 0.714 14.663 -7.128 1.00 90.19 90 MET A C 1
ATOM 736 O O . MET A 1 90 ? -0.445 14.591 -6.725 1.00 90.19 90 MET A O 1
ATOM 740 N N . TRP A 1 91 ? 1.026 14.386 -8.398 1.00 88.69 91 TRP A N 1
ATOM 741 C CA . TRP A 1 91 ? 0.024 13.925 -9.361 1.00 88.69 91 TRP A CA 1
ATOM 742 C C . TRP A 1 91 ? -0.608 12.582 -8.965 1.00 88.69 91 TRP A C 1
ATOM 744 O O . TRP A 1 91 ? -1.771 12.373 -9.288 1.00 88.69 91 TRP A O 1
ATOM 754 N N . VAL A 1 92 ? 0.113 11.706 -8.248 1.00 88.69 92 VAL A N 1
ATOM 755 C CA . VAL A 1 92 ? -0.417 10.419 -7.764 1.00 88.69 92 VAL A CA 1
ATOM 756 C C . VAL A 1 92 ? -1.549 10.658 -6.771 1.00 88.69 92 VAL A C 1
ATOM 758 O O . VAL A 1 92 ? -2.634 10.113 -6.937 1.00 88.69 92 VAL A O 1
ATOM 761 N N . TRP A 1 93 ? -1.328 11.535 -5.791 1.00 89.56 93 TRP A N 1
ATOM 762 C CA . TRP A 1 93 ? -2.338 11.889 -4.794 1.00 89.56 93 TRP A CA 1
ATOM 763 C C . TRP A 1 93 ? -3.541 12.591 -5.423 1.00 89.56 93 TRP A C 1
ATOM 765 O O . TRP A 1 93 ? -4.678 12.261 -5.109 1.00 89.56 93 TRP A O 1
ATOM 775 N N . ARG A 1 94 ? -3.314 13.498 -6.383 1.00 90.88 94 ARG A N 1
ATOM 776 C CA . ARG A 1 94 ? -4.405 14.138 -7.140 1.00 90.88 94 ARG A CA 1
ATOM 777 C C . ARG A 1 94 ? -5.216 13.135 -7.959 1.00 90.88 94 ARG A C 1
ATOM 779 O O . ARG A 1 94 ? -6.436 13.249 -8.013 1.00 90.88 94 ARG A O 1
ATOM 786 N N . ALA A 1 95 ? -4.554 12.172 -8.600 1.00 90.94 95 ALA A N 1
ATOM 787 C CA . ALA A 1 95 ? -5.229 11.120 -9.349 1.00 90.94 95 ALA A CA 1
ATOM 788 C C . ALA A 1 95 ? -6.075 10.246 -8.417 1.00 90.94 95 ALA A C 1
ATOM 790 O O . ALA A 1 95 ? -7.239 10.001 -8.716 1.00 90.94 95 ALA A O 1
ATOM 791 N N . LEU A 1 96 ? -5.527 9.853 -7.263 1.00 89.56 96 LEU A N 1
ATOM 792 C CA . LEU A 1 96 ? -6.256 9.068 -6.269 1.00 89.56 96 LEU A CA 1
ATOM 793 C C . LEU A 1 96 ? -7.484 9.820 -5.739 1.00 89.56 96 LEU A C 1
ATOM 795 O O . LEU A 1 96 ? -8.574 9.261 -5.757 1.00 89.56 96 LEU A O 1
ATOM 799 N N . LEU A 1 97 ? -7.328 11.097 -5.368 1.00 89.25 97 LEU A N 1
ATOM 800 C CA . LEU A 1 97 ? -8.431 11.961 -4.928 1.00 89.25 97 LEU A CA 1
ATOM 801 C C . LEU A 1 97 ? -9.524 12.105 -5.993 1.00 89.25 97 LEU A C 1
ATOM 803 O O . LEU A 1 97 ? -10.709 12.117 -5.676 1.00 89.25 97 LEU A O 1
ATOM 807 N N . ARG A 1 98 ? -9.141 12.214 -7.270 1.00 91.50 98 ARG A N 1
ATOM 808 C CA . ARG A 1 98 ? -10.106 12.304 -8.370 1.00 91.50 98 ARG A CA 1
ATOM 809 C C . ARG A 1 98 ? -10.919 11.022 -8.508 1.00 91.50 98 ARG A C 1
ATOM 811 O O . ARG A 1 98 ? -12.128 11.103 -8.687 1.00 91.50 98 ARG A O 1
ATOM 818 N N . VAL A 1 99 ? -10.265 9.862 -8.463 1.00 89.62 99 VAL A N 1
ATOM 819 C CA . VAL A 1 99 ? -10.953 8.574 -8.621 1.00 89.62 99 VAL A CA 1
ATOM 820 C C . VAL A 1 99 ? -11.810 8.265 -7.389 1.00 89.62 99 VAL A C 1
ATOM 822 O O . VAL A 1 99 ? -12.949 7.835 -7.550 1.00 89.62 99 VAL A O 1
ATOM 825 N N . SER A 1 100 ? -11.338 8.552 -6.172 1.00 86.25 100 SER A N 1
ATOM 826 C CA . SER A 1 100 ? -12.142 8.347 -4.959 1.00 86.25 100 SER A CA 1
ATOM 827 C C . SER A 1 100 ? -13.384 9.244 -4.928 1.00 86.25 100 SER A C 1
ATOM 829 O O . SER A 1 100 ? -14.470 8.772 -4.603 1.00 86.25 100 SER A O 1
ATOM 831 N N . ALA A 1 101 ? -13.268 10.502 -5.366 1.00 87.19 101 ALA A N 1
ATOM 832 C CA . ALA A 1 101 ? -14.414 11.401 -5.509 1.00 87.19 101 ALA A CA 1
ATOM 833 C C . ALA A 1 101 ? -15.425 10.929 -6.571 1.00 87.19 101 ALA A C 1
ATOM 835 O O . ALA A 1 101 ? -16.605 11.237 -6.469 1.00 87.19 101 ALA A O 1
ATOM 836 N N . GLN A 1 102 ? -14.990 10.183 -7.591 1.00 83.44 102 GLN A N 1
ATOM 837 C CA . GLN A 1 102 ? -15.891 9.601 -8.593 1.00 83.44 102 GLN A CA 1
ATOM 838 C C . GLN A 1 102 ? -16.623 8.356 -8.079 1.00 83.44 102 GLN A C 1
ATOM 840 O O . GLN A 1 102 ? -17.730 8.079 -8.533 1.00 83.44 102 GLN A O 1
ATOM 845 N N . GLN A 1 103 ? -16.023 7.613 -7.144 1.00 73.94 103 GLN A N 1
ATOM 846 C CA . GLN A 1 103 ? -16.658 6.452 -6.514 1.00 73.94 103 GLN A CA 1
ATOM 847 C C . GLN A 1 103 ? -17.710 6.831 -5.470 1.00 73.94 103 GLN A C 1
ATOM 849 O O . GLN A 1 103 ? -18.643 6.066 -5.248 1.00 73.94 103 GLN A O 1
ATOM 854 N N . HIS A 1 104 ? -17.593 8.018 -4.877 1.00 64.31 104 HIS A N 1
ATOM 855 C CA . HIS A 1 104 ? -18.656 8.643 -4.101 1.00 64.31 104 HIS A CA 1
ATOM 856 C C . HIS A 1 104 ? -19.327 9.729 -4.951 1.00 64.31 104 HIS A C 1
ATOM 858 O O . HIS A 1 104 ? -19.023 10.909 -4.750 1.00 64.31 104 HIS A O 1
ATOM 864 N N . PRO A 1 105 ? -20.234 9.397 -5.900 1.00 51.62 105 PRO A N 1
ATOM 865 C CA . PRO A 1 105 ? -21.118 10.420 -6.437 1.00 51.62 105 PRO A CA 1
ATOM 866 C C . PRO A 1 105 ? -21.785 11.062 -5.226 1.00 51.62 105 PRO A C 1
ATOM 868 O O . PRO A 1 105 ? -22.343 10.357 -4.386 1.00 51.62 105 PRO A O 1
ATOM 871 N N . GLN A 1 106 ? -21.593 12.373 -5.088 1.00 52.81 106 GLN A N 1
ATOM 872 C CA . GLN A 1 106 ? -22.053 13.163 -3.956 1.00 52.81 106 GLN A CA 1
ATOM 873 C C . GLN A 1 106 ? -23.438 12.666 -3.537 1.00 52.81 106 GLN A C 1
ATOM 875 O O . GLN A 1 106 ? -24.401 12.818 -4.291 1.00 52.81 106 GLN A O 1
ATOM 880 N N . SER A 1 107 ? -23.542 12.056 -2.351 1.00 42.19 107 SER A N 1
ATOM 881 C CA . SER A 1 107 ? -24.821 11.993 -1.654 1.00 42.19 107 SER A CA 1
ATOM 882 C C . SER A 1 107 ? -25.316 13.431 -1.633 1.00 42.19 107 SER A C 1
ATOM 884 O O . SER A 1 107 ? -24.646 14.291 -1.053 1.00 42.19 107 SER A O 1
ATOM 886 N N . GLY A 1 108 ? -26.373 13.706 -2.391 1.00 44.69 108 GLY A N 1
ATOM 887 C CA . GLY A 1 108 ? -26.817 15.052 -2.698 1.00 44.69 108 GLY A CA 1
ATOM 888 C C . GLY A 1 108 ? -27.081 15.856 -1.434 1.00 44.69 108 GLY A C 1
ATOM 889 O O . GLY A 1 108 ? -28.169 15.812 -0.884 1.00 44.69 108 GLY A O 1
ATOM 890 N N . HIS A 1 109 ? -26.104 16.651 -1.027 1.00 42.31 109 HIS A N 1
ATOM 891 C CA . HIS A 1 109 ? -26.360 17.926 -0.392 1.00 42.31 109 HIS A CA 1
ATOM 892 C C . HIS A 1 109 ? -25.850 18.972 -1.367 1.00 42.31 109 HIS A C 1
ATOM 894 O O . HIS A 1 109 ? -24.738 19.486 -1.262 1.00 42.31 109 HIS A O 1
ATOM 900 N N . ALA A 1 110 ? -26.693 19.244 -2.365 1.00 42.59 110 ALA A N 1
ATOM 901 C CA . ALA A 1 110 ? -26.742 20.576 -2.924 1.00 42.59 110 ALA A CA 1
ATOM 902 C C . ALA A 1 110 ? -26.903 21.524 -1.730 1.00 42.59 110 ALA A C 1
ATOM 904 O O . ALA A 1 110 ? -27.945 21.534 -1.077 1.00 42.59 110 ALA A O 1
ATOM 905 N N . ALA A 1 111 ? -25.847 22.264 -1.405 1.00 40.81 111 ALA A N 1
ATOM 906 C CA . ALA A 1 111 ? -25.990 23.473 -0.624 1.00 40.81 111 ALA A CA 1
ATOM 907 C C . ALA A 1 111 ? -26.801 24.446 -1.492 1.00 40.81 111 ALA A C 1
ATOM 909 O O . ALA A 1 111 ? -26.260 25.152 -2.339 1.00 40.81 111 ALA A O 1
ATOM 910 N N . LEU A 1 112 ? -28.123 24.376 -1.353 1.00 43.16 112 LEU A N 1
ATOM 911 C CA . LEU A 1 112 ? -28.989 25.529 -1.521 1.00 43.16 112 LEU A CA 1
ATOM 912 C C . LEU A 1 112 ? -28.859 26.336 -0.227 1.00 43.16 112 LEU A C 1
ATOM 914 O O . LEU A 1 112 ? -29.134 25.810 0.853 1.00 43.16 112 LEU A O 1
ATOM 918 N N . GLY A 1 113 ? -28.405 27.577 -0.357 1.00 41.69 113 GLY A N 1
ATOM 919 C CA . GLY A 1 113 ? -28.212 28.528 0.733 1.00 41.69 113 GLY A CA 1
ATOM 920 C C . GLY A 1 113 ? -27.371 29.695 0.268 1.00 41.69 113 GLY A C 1
ATOM 921 O O . GLY A 1 113 ? -26.133 29.553 0.326 1.00 41.69 113 GLY A O 1
#

Organism: NCBI:txid662475

Sequence (113 aa):
MEVDLLDFVEQCRHLVKQALGKHAGEPASGGFARWKHVVLHCLRLEDGHSYRETPNRLKYMAEIRDVLGLDRDDLPDYSTIYKSFDRLRMWVWRALLRVSAQQHPQSGHAALG

Foldseek 3Di:
DLDDLLNLLLVLLVLLCQLCPVQQQADPVGDAGLSLLSSLVVSCVSVVHALQCSLVVVLVVVSSCVSSVHDSVRGDHSVRSVVSVVVDPPSSVVSSVVSVCVVCPDPDPPPPD

pLDDT: mean 86.48, std 14.62, range [40.81, 96.38]

Radius of gyration: 15.18 Å; chains: 1; bounding box: 44×41×30 Å

Secondary structure (DSSP, 8-state):
----HHHHHHHHHHHHHHHHGGGSS--TT-SS-HHHHHHHHHHHHHTT--TTTHHHHHTT-HHHHHHHT--SSSPPPHHHHHHHHHHS-HHHHHHHHHHHHHHS---S-----